Protein AF-A0A3C0QKM2-F1 (afdb_monomer_lite)

Secondary structure (DSSP, 8-state):
-TTTTHHHHHHHHHHGGGTT---HHHHHHHHHHHHHHHHHHIIIII---------HHHHHHIIIIIIIIS---HHHHHHHHHHHHHHHHHHHHTTHHHHH--

pLDDT: mean 85.32, std 9.12, range [48.28, 94.38]

Foldseek 3Di:
DVCPCCLPLVLCLLCVVVPQVDDSVVRSVCQVCVQVVVQVCCCPPVVDNDRDGDPRVVSNCLVVCVCVVVVDHNVVSVVVVVVVVVVVVVCVVVVVVVVVVD

Sequence (102 aa):
MTMAYIIFVNPAILSAGGATGIPFEAAVIATCIGAGLMSMIMGLLTNTPFAMASGMGINAVVIFTIVFGLGMSWQQAMGIIVIEGIIVTIFVLTGLRSMIMR

Structure (mmCIF, N/CA/C/O backbone):
data_AF-A0A3C0QKM2-F1
#
_entry.id   AF-A0A3C0QKM2-F1
#
loop_
_atom_site.group_PDB
_atom_site.id
_atom_site.type_symbol
_atom_site.label_atom_id
_atom_site.label_alt_id
_atom_site.label_comp_id
_atom_site.label_asym_id
_atom_site.label_entity_id
_atom_site.label_seq_id
_atom_site.pdbx_PDB_ins_code
_atom_site.Cartn_x
_atom_site.Cartn_y
_atom_site.Cartn_z
_atom_site.occupancy
_atom_site.B_iso_or_equiv
_atom_site.auth_seq_id
_atom_site.auth_comp_id
_atom_site.auth_asym_id
_atom_site.auth_atom_id
_atom_site.pdbx_PDB_model_num
ATOM 1 N N . MET A 1 1 ? -10.537 17.883 -2.206 1.00 61.25 1 MET A N 1
ATOM 2 C CA . MET A 1 1 ? -9.484 18.675 -2.887 1.00 61.25 1 MET A CA 1
ATOM 3 C C . MET A 1 1 ? -8.114 18.496 -2.244 1.00 61.25 1 MET A C 1
ATOM 5 O O . MET A 1 1 ? -7.187 18.166 -2.965 1.00 61.25 1 MET A O 1
ATOM 9 N N . THR A 1 2 ? -7.975 18.625 -0.920 1.00 79.56 2 THR A N 1
ATOM 10 C CA . THR A 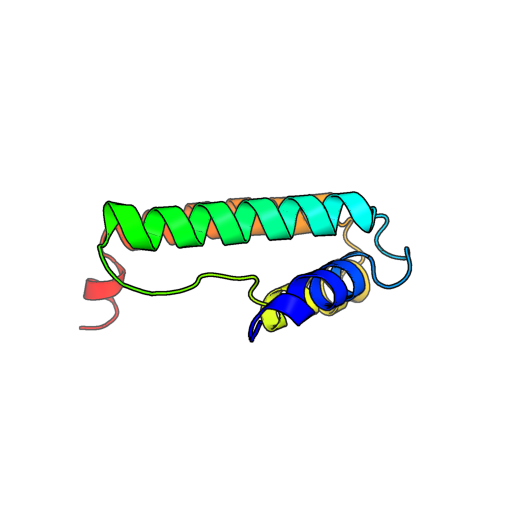1 2 ? -6.682 18.500 -0.205 1.00 79.56 2 THR A CA 1
ATOM 11 C C . THR A 1 2 ? -5.907 17.206 -0.491 1.00 79.56 2 THR A C 1
ATOM 13 O O . THR A 1 2 ? -4.687 17.239 -0.536 1.00 79.56 2 THR A O 1
ATOM 16 N N . MET A 1 3 ? -6.594 16.088 -0.753 1.00 83.44 3 MET A N 1
ATOM 17 C CA . MET A 1 3 ? -5.977 14.786 -1.069 1.00 83.44 3 MET A CA 1
ATOM 18 C C . MET A 1 3 ? -5.971 14.430 -2.567 1.00 83.44 3 MET A C 1
ATOM 20 O O . MET A 1 3 ? -5.494 13.364 -2.939 1.00 83.44 3 MET A O 1
ATOM 24 N N . ALA A 1 4 ? -6.484 15.297 -3.448 1.00 85.38 4 ALA A N 1
ATOM 25 C CA . ALA A 1 4 ? -6.643 14.973 -4.872 1.00 85.38 4 ALA A CA 1
ATOM 26 C C . ALA A 1 4 ? -5.302 14.732 -5.587 1.00 85.38 4 ALA A C 1
ATOM 28 O O . ALA A 1 4 ? -5.238 13.962 -6.539 1.00 85.38 4 ALA A O 1
ATOM 29 N N . TYR A 1 5 ? -4.214 15.329 -5.097 1.00 89.31 5 TYR A N 1
ATOM 30 C CA . TYR A 1 5 ? -2.875 15.120 -5.650 1.00 89.31 5 TYR A CA 1
ATOM 31 C C . TYR A 1 5 ? -2.407 13.653 -5.550 1.00 89.31 5 TYR A C 1
ATOM 33 O O . TYR A 1 5 ? -1.610 13.213 -6.376 1.00 89.31 5 TYR A O 1
ATOM 41 N N . ILE A 1 6 ? -2.942 12.866 -4.604 1.00 89.38 6 ILE A N 1
ATOM 42 C CA . ILE A 1 6 ? -2.623 11.438 -4.430 1.00 89.38 6 ILE A CA 1
ATOM 43 C C . ILE A 1 6 ? -3.002 10.628 -5.676 1.00 89.38 6 ILE A C 1
ATOM 45 O O . ILE A 1 6 ? -2.318 9.656 -5.993 1.00 89.38 6 ILE A O 1
ATOM 49 N N . ILE A 1 7 ? -4.028 11.065 -6.417 1.00 88.06 7 ILE A N 1
ATOM 50 C CA . ILE A 1 7 ? -4.494 10.430 -7.659 1.00 88.06 7 ILE A CA 1
ATOM 51 C C . ILE A 1 7 ? -3.383 10.396 -8.714 1.00 88.06 7 ILE A C 1
ATOM 53 O O . ILE A 1 7 ? -3.316 9.452 -9.489 1.00 88.06 7 ILE A O 1
ATOM 57 N N . PHE A 1 8 ? -2.486 11.384 -8.723 1.00 88.50 8 PHE A N 1
ATOM 58 C CA . PHE A 1 8 ? -1.376 11.453 -9.676 1.00 88.50 8 PHE A CA 1
ATOM 59 C C . PHE A 1 8 ? -0.048 11.034 -9.049 1.00 88.50 8 PHE A C 1
ATOM 61 O O . PHE A 1 8 ? 0.724 10.296 -9.656 1.00 88.50 8 PHE A O 1
ATOM 68 N N . VAL A 1 9 ? 0.218 11.472 -7.817 1.00 90.00 9 VAL A N 1
ATOM 69 C CA . VAL A 1 9 ? 1.522 11.281 -7.171 1.00 90.00 9 VAL A CA 1
ATOM 70 C C . VAL A 1 9 ? 1.739 9.834 -6.736 1.00 90.00 9 VAL A C 1
ATOM 72 O O . VAL A 1 9 ? 2.823 9.296 -6.940 1.00 90.00 9 VAL A O 1
ATOM 75 N N . ASN A 1 10 ? 0.722 9.167 -6.184 1.00 91.69 10 ASN A N 1
ATOM 76 C CA . ASN A 1 10 ? 0.871 7.779 -5.750 1.00 91.69 10 ASN A CA 1
ATOM 77 C C . ASN A 1 10 ? 1.182 6.809 -6.908 1.00 91.69 10 ASN A C 1
ATOM 79 O O . ASN A 1 10 ? 2.172 6.085 -6.820 1.00 91.69 10 ASN A O 1
ATOM 83 N N . PRO A 1 11 ? 0.409 6.790 -8.010 1.00 89.06 11 PRO A N 1
ATOM 84 C CA . PRO A 1 11 ? 0.727 5.933 -9.148 1.00 89.06 11 PRO A CA 1
ATOM 85 C C . PRO A 1 11 ? 2.019 6.352 -9.858 1.00 89.06 11 PRO A C 1
ATOM 87 O O . PRO A 1 11 ? 2.698 5.485 -10.401 1.00 89.06 11 PRO A O 1
ATOM 90 N N . ALA A 1 12 ? 2.423 7.628 -9.806 1.00 89.81 12 ALA A N 1
ATOM 91 C CA . ALA A 1 12 ? 3.733 8.048 -10.309 1.00 89.81 12 ALA A CA 1
ATOM 92 C C . ALA A 1 12 ? 4.886 7.426 -9.503 1.00 89.81 12 ALA A C 1
ATOM 94 O O . ALA A 1 12 ? 5.859 6.967 -10.099 1.00 89.81 12 ALA A O 1
ATOM 95 N N . ILE A 1 13 ? 4.758 7.348 -8.173 1.00 90.12 13 ILE A N 1
ATOM 96 C CA . ILE A 1 13 ? 5.729 6.659 -7.307 1.00 90.12 13 ILE A CA 1
ATOM 97 C C . ILE A 1 13 ? 5.700 5.152 -7.575 1.00 90.12 13 ILE A C 1
ATOM 99 O O . ILE A 1 13 ? 6.744 4.562 -7.818 1.00 90.12 13 ILE A O 1
ATOM 103 N N . LEU A 1 14 ? 4.512 4.538 -7.573 1.00 88.00 14 LEU A N 1
ATOM 104 C CA . LEU A 1 14 ? 4.346 3.091 -7.755 1.00 88.00 14 LEU A CA 1
ATOM 105 C C . LEU A 1 14 ? 4.825 2.602 -9.121 1.00 88.00 14 LEU A C 1
ATOM 107 O O . LEU A 1 14 ? 5.471 1.563 -9.205 1.00 88.00 14 LEU A O 1
ATOM 111 N N . SER A 1 15 ? 4.525 3.341 -10.187 1.00 87.81 15 SER A N 1
ATOM 112 C CA . SER A 1 15 ? 4.973 3.011 -11.539 1.00 87.81 15 SER A CA 1
ATOM 113 C C . SER A 1 15 ? 6.447 3.375 -11.758 1.00 87.81 15 SER A C 1
ATOM 115 O O . SER A 1 15 ? 7.121 2.725 -12.555 1.00 87.81 15 SER A O 1
ATOM 117 N N . ALA A 1 16 ? 6.949 4.407 -11.064 1.00 86.38 16 ALA A N 1
ATOM 118 C CA . ALA A 1 16 ? 8.304 4.948 -11.199 1.00 86.38 16 ALA A CA 1
ATOM 119 C C . ALA A 1 16 ? 8.759 5.067 -12.667 1.00 86.38 16 ALA A C 1
ATOM 121 O O . ALA A 1 16 ? 9.826 4.593 -13.052 1.00 86.38 16 ALA A O 1
ATOM 122 N N . GLY A 1 17 ? 7.904 5.651 -13.513 1.00 76.81 17 GLY A N 1
ATOM 123 C CA . GLY A 1 17 ? 8.175 5.800 -14.948 1.00 76.81 17 GLY A CA 1
ATOM 124 C C . GLY A 1 17 ? 8.135 4.492 -15.750 1.00 76.81 17 GLY A C 1
ATOM 125 O O . GLY A 1 17 ? 8.755 4.412 -16.804 1.00 76.81 17 GLY A O 1
ATOM 126 N N . GLY A 1 18 ? 7.436 3.464 -15.260 1.00 74.19 18 GLY A N 1
ATOM 127 C CA . GLY A 1 18 ? 7.319 2.145 -15.890 1.00 74.19 18 GLY A CA 1
ATOM 128 C C . GLY A 1 18 ? 8.386 1.137 -15.456 1.00 74.19 18 GLY A C 1
ATOM 129 O O . GLY A 1 18 ? 8.269 -0.042 -15.781 1.00 74.19 18 GLY A O 1
ATOM 130 N N . ALA A 1 19 ? 9.388 1.560 -14.679 1.00 76.25 19 ALA A N 1
ATOM 131 C CA . ALA A 1 19 ? 10.501 0.710 -14.254 1.00 76.25 19 ALA A CA 1
ATOM 132 C C . ALA A 1 19 ? 10.087 -0.417 -13.292 1.00 76.25 19 ALA A C 1
ATOM 134 O O . ALA A 1 19 ? 10.771 -1.432 -13.198 1.00 76.25 19 ALA A O 1
ATOM 135 N N . THR A 1 20 ? 8.962 -0.268 -12.592 1.00 79.12 20 THR A N 1
ATOM 136 C CA . THR A 1 20 ? 8.435 -1.309 -11.699 1.00 79.12 20 THR A CA 1
ATOM 137 C C . THR A 1 20 ? 7.527 -2.296 -12.419 1.00 79.12 20 THR A C 1
ATOM 139 O O . THR A 1 20 ? 7.236 -3.344 -11.863 1.00 79.12 20 THR A O 1
ATOM 142 N N . GLY A 1 21 ? 7.052 -1.988 -13.631 1.00 81.06 21 GLY A N 1
ATOM 143 C CA . GLY A 1 21 ? 6.063 -2.803 -14.341 1.00 81.06 21 GLY A CA 1
ATOM 144 C C . GLY A 1 21 ? 4.626 -2.681 -13.812 1.00 81.06 21 GLY A C 1
ATOM 145 O O . GLY A 1 21 ? 3.750 -3.396 -14.295 1.00 81.06 21 GLY A O 1
ATOM 146 N N . ILE A 1 22 ? 4.357 -1.783 -12.853 1.00 85.94 22 ILE A N 1
ATOM 147 C CA . ILE A 1 22 ? 2.992 -1.484 -12.395 1.00 85.94 22 ILE A CA 1
ATOM 148 C C . ILE A 1 22 ? 2.301 -0.558 -13.416 1.00 85.94 22 ILE A C 1
ATOM 150 O O . ILE A 1 22 ? 2.794 0.555 -13.650 1.00 85.94 22 ILE A O 1
ATOM 154 N N . PRO A 1 23 ? 1.141 -0.950 -13.986 1.00 88.75 23 PRO A N 1
ATOM 155 C CA . PRO A 1 23 ? 0.363 -0.076 -14.858 1.00 88.75 23 PRO A CA 1
ATOM 156 C C . PRO A 1 23 ? -0.164 1.137 -14.085 1.00 88.75 23 PRO A C 1
ATOM 158 O O . PRO A 1 23 ? -0.833 0.989 -13.059 1.00 88.75 23 PRO A O 1
ATOM 161 N N . PHE A 1 24 ? 0.105 2.339 -14.598 1.00 87.94 24 PHE A N 1
ATOM 162 C CA . PHE A 1 24 ? -0.280 3.593 -13.948 1.00 87.94 24 PHE A CA 1
ATOM 163 C C . PHE A 1 24 ? -1.794 3.672 -13.705 1.00 87.94 24 PHE A C 1
ATOM 165 O O . PHE A 1 24 ? -2.2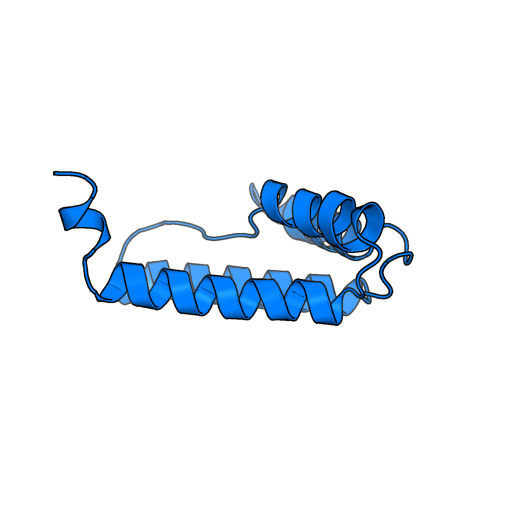28 3.944 -12.589 1.00 87.94 24 PHE A O 1
ATOM 172 N N . GLU A 1 25 ? -2.603 3.356 -14.720 1.00 89.00 25 GLU A N 1
ATOM 173 C CA . GLU A 1 25 ? -4.069 3.401 -14.634 1.00 89.00 25 GLU A CA 1
ATOM 174 C C . GLU A 1 25 ? -4.624 2.428 -13.588 1.00 89.00 25 GLU A C 1
ATOM 176 O O . GLU A 1 25 ? -5.487 2.793 -12.789 1.00 89.00 25 GLU A O 1
ATOM 181 N N . ALA A 1 26 ? -4.080 1.209 -13.526 1.00 88.69 26 ALA A N 1
ATOM 182 C CA . ALA A 1 26 ? -4.482 0.225 -12.526 1.00 88.69 26 ALA A CA 1
ATOM 183 C C . ALA A 1 26 ? -4.159 0.712 -11.103 1.00 88.69 26 ALA A C 1
ATOM 185 O O . ALA A 1 26 ? -4.988 0.579 -10.200 1.00 88.69 26 ALA A O 1
ATOM 186 N N . ALA A 1 27 ? -2.992 1.335 -10.905 1.00 89.31 27 ALA A N 1
ATOM 187 C CA . ALA A 1 27 ? -2.601 1.906 -9.618 1.00 89.31 27 ALA A CA 1
ATOM 188 C C . ALA A 1 27 ? -3.477 3.106 -9.210 1.00 89.31 27 ALA A C 1
ATOM 190 O O . ALA A 1 27 ? -3.815 3.232 -8.028 1.00 89.31 27 ALA A O 1
ATOM 191 N N . VAL A 1 28 ? -3.889 3.956 -10.162 1.00 91.38 28 VAL A N 1
ATOM 192 C CA . VAL A 1 28 ? -4.854 5.047 -9.924 1.00 91.38 28 VAL A CA 1
ATOM 193 C C . VAL A 1 28 ? -6.171 4.470 -9.409 1.00 91.38 28 VAL A C 1
ATOM 195 O O . VAL A 1 28 ? -6.640 4.857 -8.336 1.00 91.38 28 VAL A O 1
ATOM 198 N N . ILE A 1 29 ? -6.750 3.521 -10.150 1.00 91.81 29 ILE A N 1
ATOM 199 C CA . ILE A 1 29 ? -8.057 2.932 -9.836 1.00 91.81 29 ILE A CA 1
ATOM 200 C C . ILE A 1 29 ? -8.012 2.238 -8.471 1.00 91.81 29 ILE A C 1
ATOM 202 O O . ILE A 1 29 ? -8.866 2.503 -7.623 1.00 91.81 29 ILE A O 1
ATOM 206 N N . ALA A 1 30 ? -6.984 1.423 -8.217 1.00 91.12 30 ALA A N 1
ATOM 207 C CA . ALA A 1 30 ? -6.803 0.744 -6.936 1.00 91.12 30 ALA A CA 1
ATOM 208 C C . ALA A 1 30 ? -6.678 1.736 -5.766 1.00 91.12 30 ALA A C 1
ATOM 210 O O . ALA A 1 30 ? -7.298 1.541 -4.719 1.00 91.12 30 ALA A O 1
ATOM 211 N N . THR A 1 31 ? -5.935 2.832 -5.952 1.00 91.38 31 THR A N 1
ATOM 212 C CA . THR A 1 31 ? -5.768 3.870 -4.923 1.00 91.38 31 THR A CA 1
ATOM 213 C C . THR A 1 31 ? -7.084 4.588 -4.631 1.00 91.38 31 THR A C 1
ATOM 215 O O . THR A 1 31 ? -7.438 4.761 -3.466 1.00 91.38 31 THR A O 1
ATOM 218 N N . CYS A 1 32 ? -7.819 4.997 -5.668 1.00 91.50 32 CYS A N 1
ATOM 219 C CA . CYS A 1 32 ? -9.083 5.718 -5.519 1.00 91.50 32 CYS A CA 1
ATOM 220 C C . CYS A 1 32 ? -10.160 4.852 -4.859 1.00 91.50 32 CYS A C 1
ATOM 222 O O . CYS A 1 32 ? -10.832 5.312 -3.936 1.00 91.50 32 CYS A O 1
ATOM 224 N N . ILE A 1 33 ? -10.295 3.595 -5.293 1.00 92.81 33 ILE A N 1
ATOM 225 C CA . ILE A 1 33 ? -11.250 2.650 -4.704 1.00 92.81 33 ILE A CA 1
ATOM 226 C C . ILE A 1 33 ? -10.865 2.351 -3.255 1.00 92.81 33 ILE A C 1
ATOM 228 O O . ILE A 1 33 ? -11.723 2.420 -2.378 1.00 92.81 33 ILE A O 1
ATOM 232 N N . GLY A 1 34 ? -9.584 2.084 -2.983 1.00 90.81 34 GLY A N 1
ATOM 233 C CA . GLY A 1 34 ? -9.097 1.813 -1.631 1.00 90.81 34 GLY A CA 1
ATOM 234 C C . GLY A 1 34 ? -9.332 2.987 -0.680 1.00 90.81 34 GLY A C 1
ATOM 235 O O . GLY A 1 34 ? -9.934 2.810 0.376 1.00 90.81 34 GLY A O 1
ATOM 236 N N . ALA A 1 35 ? -8.926 4.198 -1.069 1.00 90.38 35 ALA A N 1
ATOM 237 C CA . ALA A 1 35 ? -9.108 5.403 -0.258 1.00 90.38 35 ALA A CA 1
ATOM 238 C C . ALA A 1 35 ? -10.593 5.746 -0.048 1.00 90.38 35 ALA A C 1
ATOM 240 O O . ALA A 1 35 ? -11.001 6.086 1.064 1.00 90.38 35 ALA A O 1
ATOM 241 N N . GLY A 1 36 ? -11.411 5.621 -1.098 1.00 90.06 36 GLY A N 1
ATOM 242 C CA . GLY A 1 36 ? -12.850 5.860 -1.030 1.00 90.06 36 GLY A CA 1
ATOM 243 C C . GLY A 1 36 ? -13.549 4.871 -0.103 1.00 90.06 36 GLY A C 1
ATOM 244 O O . GLY A 1 36 ? -14.264 5.286 0.806 1.00 90.06 36 GLY A O 1
ATOM 245 N N . LEU A 1 37 ? -13.293 3.572 -0.276 1.00 92.50 37 LEU A N 1
ATOM 246 C CA . LEU A 1 37 ? -13.879 2.522 0.553 1.00 92.50 37 LEU A CA 1
ATOM 247 C C . LEU A 1 37 ? -13.472 2.674 2.020 1.00 92.50 37 LEU A C 1
ATOM 249 O O . LEU A 1 37 ? -14.332 2.671 2.895 1.00 92.50 37 LEU A O 1
ATOM 253 N N . MET A 1 38 ? -12.183 2.870 2.289 1.00 89.56 38 MET A N 1
ATOM 254 C CA . MET A 1 38 ? -11.673 3.033 3.650 1.00 89.56 38 MET A CA 1
ATOM 255 C C . MET A 1 38 ? -12.230 4.288 4.330 1.00 89.56 38 MET A C 1
ATOM 257 O O . MET A 1 38 ? -12.652 4.232 5.485 1.00 89.56 38 MET A O 1
ATOM 261 N N . SER A 1 39 ? -12.309 5.404 3.605 1.00 89.69 39 SER A N 1
ATOM 262 C CA . SER A 1 39 ? -12.918 6.635 4.123 1.00 89.69 39 SER A CA 1
ATOM 263 C C . SER A 1 39 ? -14.419 6.468 4.391 1.00 89.69 39 SER A C 1
ATOM 265 O O . SER A 1 39 ? -14.911 6.955 5.407 1.00 89.69 39 SER A O 1
ATOM 267 N N . MET A 1 40 ? -15.149 5.747 3.530 1.00 89.25 40 MET A N 1
ATOM 268 C CA . MET A 1 40 ? -16.563 5.422 3.766 1.00 89.25 40 MET A CA 1
ATOM 269 C C . MET A 1 40 ? -16.740 4.530 4.996 1.00 89.25 40 MET A C 1
ATOM 271 O O . MET A 1 40 ? -17.625 4.786 5.808 1.00 89.25 40 MET A O 1
ATOM 275 N N . ILE A 1 41 ? -15.888 3.516 5.165 1.00 88.62 41 ILE A N 1
ATOM 276 C CA . ILE A 1 41 ? -15.922 2.615 6.323 1.00 88.62 41 ILE A CA 1
ATOM 277 C C . ILE A 1 41 ? -15.687 3.395 7.623 1.00 88.62 41 ILE A C 1
ATOM 279 O O . ILE A 1 41 ? -16.433 3.197 8.579 1.00 88.62 41 ILE A O 1
ATOM 283 N N . MET A 1 42 ? -14.719 4.316 7.657 1.00 87.75 42 MET A N 1
ATOM 284 C CA . MET A 1 42 ? -14.498 5.191 8.821 1.00 87.75 42 MET A CA 1
ATOM 285 C C . MET A 1 42 ? -15.706 6.088 9.119 1.00 87.75 42 MET A C 1
ATOM 287 O O . MET A 1 42 ? -16.123 6.234 10.268 1.00 87.75 42 MET A O 1
ATOM 291 N N . GLY A 1 43 ? -16.318 6.660 8.082 1.00 85.38 43 GLY A N 1
ATOM 292 C CA . GLY A 1 43 ? -17.513 7.482 8.256 1.00 85.38 43 GLY A CA 1
ATOM 293 C C . GLY A 1 43 ? -18.712 6.689 8.785 1.00 85.38 43 GLY A C 1
ATOM 294 O O . GLY A 1 43 ? -19.429 7.178 9.650 1.00 85.38 43 GLY A O 1
ATOM 295 N N . LEU A 1 44 ? -18.923 5.463 8.295 1.00 85.88 44 LEU A N 1
ATOM 296 C CA . LEU A 1 44 ? -20.118 4.667 8.599 1.00 85.88 44 LEU A CA 1
ATOM 297 C C . LEU A 1 44 ? -19.990 3.809 9.865 1.00 85.88 44 LEU A C 1
ATOM 299 O O . LEU A 1 44 ? -20.952 3.713 10.622 1.00 85.88 44 LEU A O 1
ATOM 303 N N . LEU A 1 45 ? -18.840 3.164 10.094 1.00 83.69 45 LEU A N 1
ATOM 304 C CA . LEU A 1 45 ? -18.665 2.228 11.213 1.00 83.69 45 LEU A CA 1
ATOM 305 C C . LEU A 1 45 ? -18.171 2.911 12.484 1.00 83.69 45 LEU A C 1
ATOM 307 O O . LEU A 1 45 ? -18.644 2.592 13.571 1.00 83.69 45 LEU A O 1
ATOM 311 N N . THR A 1 46 ? -17.208 3.826 12.366 1.00 82.44 46 THR A N 1
ATOM 312 C CA . THR A 1 46 ? -16.613 4.497 13.531 1.00 82.44 46 THR A CA 1
ATOM 313 C C . THR A 1 46 ? -17.225 5.867 13.798 1.00 82.44 46 THR A C 1
ATOM 315 O O . THR A 1 46 ? -16.966 6.437 14.854 1.00 82.44 46 THR A O 1
ATOM 318 N N . ASN A 1 47 ? -18.060 6.381 12.882 1.00 80.06 47 ASN A N 1
ATOM 319 C CA . ASN A 1 47 ? -18.730 7.685 12.973 1.00 80.06 47 ASN A CA 1
ATOM 320 C C . ASN A 1 47 ? -17.745 8.842 13.241 1.00 80.06 47 ASN A C 1
ATOM 322 O O . ASN A 1 47 ? -18.073 9.848 13.871 1.00 80.06 47 ASN A O 1
ATOM 326 N N . THR A 1 48 ? -16.501 8.670 12.784 1.00 80.31 48 THR A N 1
ATOM 327 C CA . THR A 1 48 ? -15.404 9.622 12.940 1.00 80.31 48 THR A CA 1
ATOM 328 C C . THR A 1 48 ? -15.049 10.197 11.569 1.00 80.31 48 THR A C 1
ATOM 330 O O . THR A 1 48 ? -14.828 9.439 10.622 1.00 80.31 48 THR A O 1
ATOM 333 N N . PRO A 1 49 ? -14.975 11.533 11.415 1.00 74.81 49 PRO A N 1
ATOM 334 C CA . PRO A 1 49 ? -14.741 12.167 10.120 1.00 74.81 49 PRO A CA 1
ATOM 335 C C . PRO A 1 49 ? -13.250 12.146 9.739 1.00 74.81 49 PRO A C 1
ATOM 337 O O . PRO A 1 49 ? -12.625 13.191 9.557 1.00 74.81 49 PRO A O 1
ATOM 340 N N . PHE A 1 50 ? -12.664 10.952 9.620 1.00 83.25 50 PHE A N 1
ATOM 341 C CA . PHE A 1 50 ? -11.288 10.765 9.163 1.00 83.25 50 PHE A CA 1
ATOM 342 C C . PHE A 1 50 ? -11.250 10.296 7.709 1.00 83.25 50 PHE A C 1
ATOM 344 O O . PHE A 1 50 ? -11.661 9.186 7.379 1.00 83.25 50 PHE A O 1
ATOM 351 N N . ALA A 1 51 ? -10.702 11.147 6.840 1.00 83.50 51 ALA A N 1
ATOM 352 C CA . ALA A 1 51 ? -10.381 10.770 5.472 1.00 83.50 51 ALA A CA 1
ATOM 353 C C . ALA A 1 51 ? -9.108 9.915 5.465 1.00 83.50 51 ALA A C 1
ATOM 355 O O . ALA A 1 51 ? -8.039 10.372 5.878 1.00 83.50 51 ALA A O 1
ATOM 356 N N . MET A 1 52 ? -9.230 8.680 4.988 1.00 83.56 52 MET A N 1
ATOM 357 C CA . MET A 1 52 ? -8.112 7.757 4.839 1.00 83.56 52 MET A CA 1
ATOM 358 C C . MET A 1 52 ? -7.670 7.723 3.382 1.00 83.56 52 MET A C 1
ATOM 360 O O . MET A 1 52 ? -8.455 7.439 2.479 1.00 83.56 52 MET A O 1
ATOM 364 N N . ALA A 1 53 ? -6.393 8.005 3.158 1.00 86.56 53 ALA A N 1
ATOM 365 C CA . ALA A 1 53 ? -5.776 7.960 1.843 1.00 86.56 53 ALA A CA 1
ATOM 366 C C . ALA A 1 53 ? -4.443 7.206 1.902 1.00 86.56 53 ALA A C 1
ATOM 368 O O . ALA A 1 53 ? -4.059 6.659 2.933 1.00 86.56 53 ALA A O 1
ATOM 369 N N . SER A 1 54 ? -3.745 7.161 0.770 1.00 86.12 54 SER A N 1
ATOM 370 C CA . SER A 1 54 ? -2.494 6.420 0.637 1.00 86.12 54 SER A CA 1
ATOM 371 C C . SER A 1 54 ? -1.366 6.990 1.509 1.00 86.12 54 SER A C 1
ATOM 373 O O . SER A 1 54 ? -1.091 8.193 1.487 1.00 86.12 54 SER A O 1
ATOM 375 N N . GLY A 1 55 ? -0.664 6.108 2.229 1.00 86.38 55 GLY A N 1
ATOM 376 C CA . GLY A 1 55 ? 0.552 6.427 2.977 1.00 86.38 55 GLY A CA 1
ATOM 377 C C . GLY A 1 55 ? 1.751 6.614 2.047 1.00 86.38 55 GLY A C 1
ATOM 378 O O . GLY A 1 55 ? 2.573 5.714 1.893 1.00 86.38 55 GLY A O 1
ATOM 379 N N . MET A 1 56 ? 1.867 7.789 1.424 1.00 86.56 56 MET A N 1
ATOM 380 C CA . MET A 1 56 ? 2.860 8.037 0.365 1.00 86.56 56 MET A CA 1
ATOM 381 C C . MET A 1 56 ? 4.315 7.778 0.777 1.00 86.56 56 MET A C 1
ATOM 383 O O . MET A 1 56 ? 5.091 7.291 -0.039 1.00 86.56 56 MET A O 1
ATOM 387 N N . GLY A 1 57 ? 4.691 8.081 2.026 1.00 87.94 57 GLY A N 1
ATOM 388 C CA . GLY A 1 57 ? 6.053 7.837 2.512 1.00 87.94 57 GLY A CA 1
ATOM 389 C C . GLY A 1 57 ? 6.414 6.350 2.518 1.00 87.94 57 GLY A C 1
ATOM 390 O O . GLY A 1 57 ? 7.511 5.979 2.115 1.00 87.94 57 GLY A O 1
ATOM 391 N N . ILE A 1 58 ? 5.464 5.490 2.892 1.00 88.75 58 ILE A N 1
ATOM 392 C CA . ILE A 1 58 ? 5.664 4.037 2.909 1.00 88.75 58 ILE A CA 1
ATOM 393 C C . ILE A 1 58 ? 5.735 3.504 1.475 1.00 88.75 58 ILE A C 1
ATOM 395 O O . ILE A 1 58 ? 6.630 2.724 1.166 1.00 88.75 58 ILE A O 1
ATOM 399 N N . ASN A 1 59 ? 4.878 3.982 0.567 1.00 90.31 59 ASN A N 1
ATOM 400 C CA . ASN A 1 59 ? 4.937 3.568 -0.841 1.00 90.31 59 ASN A CA 1
ATOM 401 C C . ASN A 1 59 ? 6.256 3.962 -1.515 1.00 90.31 59 ASN A C 1
ATOM 403 O O . ASN A 1 59 ? 6.780 3.196 -2.320 1.00 90.31 59 ASN A O 1
ATOM 407 N N . ALA A 1 60 ? 6.832 5.113 -1.158 1.00 89.12 60 ALA A N 1
ATOM 408 C CA . ALA A 1 60 ? 8.165 5.485 -1.620 1.00 89.12 60 ALA A CA 1
ATOM 409 C C . ALA A 1 60 ? 9.231 4.494 -1.120 1.00 89.12 60 ALA A C 1
ATOM 411 O O . ALA A 1 60 ? 10.057 4.045 -1.909 1.00 89.12 60 ALA A O 1
ATOM 412 N N . VAL A 1 61 ? 9.183 4.086 0.152 1.00 90.31 61 VAL A N 1
ATOM 413 C CA . VAL A 1 61 ? 10.096 3.062 0.696 1.00 90.31 61 VAL A CA 1
ATOM 414 C C . VAL A 1 61 ? 9.916 1.721 -0.021 1.00 90.31 61 VAL A C 1
ATOM 416 O O . VAL A 1 61 ? 10.898 1.082 -0.389 1.00 90.31 61 VAL A O 1
ATOM 419 N N . VAL A 1 62 ? 8.680 1.301 -0.285 1.00 90.38 62 VAL A N 1
ATOM 420 C CA . VAL A 1 62 ? 8.402 0.055 -1.015 1.00 90.38 62 VAL A CA 1
ATOM 421 C C . VAL A 1 62 ? 9.038 0.084 -2.404 1.00 90.38 62 VAL A C 1
ATOM 423 O O . VAL A 1 62 ? 9.705 -0.866 -2.800 1.00 90.38 62 VAL A O 1
ATOM 426 N N . ILE A 1 63 ? 8.888 1.169 -3.154 1.00 91.31 63 ILE A N 1
ATOM 427 C CA . ILE A 1 63 ? 9.444 1.212 -4.506 1.00 91.31 63 ILE A CA 1
ATOM 428 C C . ILE A 1 63 ? 10.959 1.408 -4.490 1.00 91.31 63 ILE A C 1
ATOM 430 O O . ILE A 1 63 ? 11.695 0.617 -5.077 1.00 91.31 63 ILE A O 1
ATOM 434 N N . PHE A 1 64 ? 11.450 2.436 -3.805 1.00 90.44 64 PHE A N 1
ATOM 435 C CA . PHE A 1 64 ? 12.860 2.807 -3.892 1.00 90.44 64 PHE A CA 1
ATOM 436 C C . PHE A 1 64 ? 13.767 1.891 -3.068 1.00 90.44 64 PHE A C 1
ATOM 438 O O . PHE A 1 64 ? 14.867 1.572 -3.513 1.00 90.44 64 PHE A O 1
ATOM 445 N N . THR A 1 65 ? 13.314 1.412 -1.910 1.00 89.44 65 THR A N 1
ATOM 446 C CA . THR A 1 65 ? 14.121 0.531 -1.054 1.00 89.44 65 THR A CA 1
ATOM 447 C C . THR A 1 65 ? 13.889 -0.937 -1.384 1.00 89.44 65 THR A C 1
ATOM 449 O O . THR A 1 65 ? 14.850 -1.683 -1.538 1.00 89.44 65 THR A O 1
ATOM 452 N N . ILE A 1 66 ? 12.632 -1.373 -1.499 1.00 89.12 66 ILE A N 1
ATOM 453 C CA . ILE A 1 66 ? 12.314 -2.804 -1.621 1.00 89.12 66 ILE A CA 1
ATOM 454 C C . ILE A 1 66 ? 12.391 -3.269 -3.082 1.00 89.12 66 ILE A C 1
ATOM 456 O O . ILE A 1 66 ? 13.075 -4.246 -3.375 1.00 89.12 66 ILE A O 1
ATOM 460 N N . VAL A 1 67 ? 11.731 -2.577 -4.011 1.00 89.62 67 VAL A N 1
ATOM 461 C CA . VAL A 1 67 ? 11.734 -2.977 -5.429 1.00 89.62 67 VAL A CA 1
ATOM 462 C C . VAL A 1 67 ? 13.077 -2.654 -6.083 1.00 89.62 67 VAL A C 1
ATOM 464 O O . VAL A 1 67 ? 13.713 -3.544 -6.641 1.00 89.62 67 VAL A O 1
ATOM 467 N N . PHE A 1 68 ? 13.562 -1.414 -5.972 1.00 89.25 68 PHE A N 1
ATOM 468 C CA . PHE A 1 68 ? 14.835 -1.026 -6.590 1.00 89.25 68 PHE A CA 1
ATOM 469 C C . PHE A 1 68 ? 16.061 -1.377 -5.748 1.00 89.25 68 PHE A C 1
ATOM 471 O O . PHE A 1 68 ? 17.030 -1.896 -6.293 1.00 89.25 68 PHE A O 1
ATOM 478 N N . GLY A 1 69 ? 16.033 -1.130 -4.437 1.00 89.50 69 GLY A N 1
ATOM 479 C CA . GLY A 1 69 ? 17.185 -1.399 -3.571 1.00 89.50 69 GLY A CA 1
ATOM 480 C C . GLY A 1 69 ? 17.480 -2.890 -3.374 1.00 89.50 69 GLY A C 1
ATOM 481 O O . GLY A 1 69 ? 18.645 -3.277 -3.368 1.00 89.50 69 GLY A O 1
ATOM 482 N N . LEU A 1 70 ? 16.448 -3.733 -3.249 1.00 89.06 70 LEU A N 1
ATOM 483 C CA . LEU A 1 70 ? 16.603 -5.188 -3.077 1.00 89.06 70 LEU A CA 1
ATOM 484 C C . LEU A 1 70 ? 16.374 -5.986 -4.372 1.00 89.06 70 LEU A C 1
ATOM 486 O O . LEU A 1 70 ? 16.498 -7.209 -4.358 1.00 89.06 70 LEU A O 1
ATOM 490 N N . GLY A 1 71 ? 16.033 -5.322 -5.481 1.00 85.62 71 GLY A N 1
ATOM 491 C CA . GLY A 1 71 ? 15.812 -5.964 -6.782 1.00 85.62 71 GLY A CA 1
ATOM 492 C C . GLY A 1 71 ? 14.614 -6.920 -6.822 1.00 85.62 71 GLY A C 1
ATOM 493 O O . GLY A 1 71 ? 14.570 -7.812 -7.669 1.00 85.62 71 GLY A O 1
ATOM 494 N N . MET A 1 72 ? 13.659 -6.787 -5.899 1.00 87.44 72 MET A N 1
ATOM 495 C CA . MET A 1 72 ? 12.477 -7.648 -5.866 1.00 87.44 72 MET A CA 1
ATOM 496 C C . MET A 1 72 ? 11.421 -7.198 -6.870 1.00 87.44 72 MET A C 1
ATOM 498 O O . MET A 1 72 ? 11.253 -6.009 -7.134 1.00 87.44 72 MET A O 1
ATOM 502 N N . SER A 1 73 ? 10.642 -8.150 -7.384 1.00 89.12 73 SER A N 1
ATOM 503 C CA . SER A 1 73 ? 9.488 -7.816 -8.221 1.00 89.12 73 SER A CA 1
ATOM 504 C C . SER A 1 73 ? 8.422 -7.066 -7.417 1.00 89.12 73 SER A C 1
ATOM 506 O O . SER A 1 73 ? 8.248 -7.277 -6.210 1.00 89.12 73 SER A O 1
ATOM 508 N N . TRP A 1 74 ? 7.657 -6.207 -8.090 1.00 86.19 74 TRP A N 1
ATOM 509 C CA . TRP A 1 74 ? 6.587 -5.455 -7.440 1.00 86.19 74 TRP A CA 1
ATOM 510 C C . TRP A 1 74 ? 5.514 -6.371 -6.841 1.00 86.19 74 TRP A C 1
ATOM 512 O O . TRP A 1 74 ? 4.950 -6.047 -5.801 1.00 86.19 74 TRP A O 1
ATOM 522 N N . GLN A 1 75 ? 5.269 -7.542 -7.434 1.00 90.25 75 GLN A N 1
ATOM 523 C CA . GLN A 1 75 ? 4.332 -8.533 -6.908 1.00 90.25 75 GLN A CA 1
ATOM 524 C C . GLN A 1 75 ? 4.824 -9.120 -5.581 1.00 90.25 75 GLN A C 1
ATOM 526 O O . GLN A 1 75 ? 4.033 -9.263 -4.649 1.00 90.25 75 GLN A O 1
ATOM 531 N N . GLN A 1 76 ? 6.124 -9.421 -5.467 1.00 90.00 76 GLN A N 1
ATOM 532 C CA . GLN A 1 76 ? 6.720 -9.884 -4.209 1.00 90.00 76 GLN A CA 1
ATOM 533 C C . GLN A 1 76 ? 6.636 -8.802 -3.132 1.00 90.00 76 GLN A C 1
ATOM 535 O O . GLN A 1 76 ? 6.222 -9.088 -2.010 1.00 90.00 76 GLN A O 1
ATOM 540 N N . ALA A 1 77 ? 6.960 -7.554 -3.482 1.00 90.25 77 ALA A N 1
ATOM 541 C CA . ALA A 1 77 ? 6.859 -6.429 -2.558 1.00 90.25 77 ALA A CA 1
ATOM 542 C C . ALA A 1 77 ? 5.413 -6.227 -2.062 1.00 90.25 77 ALA A C 1
ATOM 544 O O . ALA A 1 77 ? 5.189 -6.113 -0.858 1.00 90.25 77 ALA A O 1
ATOM 545 N N . MET A 1 78 ? 4.421 -6.272 -2.958 1.00 90.00 78 MET A N 1
ATOM 546 C CA . MET A 1 78 ? 3.002 -6.174 -2.588 1.00 90.00 78 MET A CA 1
ATOM 547 C C . MET A 1 78 ? 2.534 -7.366 -1.742 1.00 90.00 78 MET A C 1
ATOM 549 O O . MET A 1 78 ? 1.750 -7.183 -0.814 1.00 90.00 78 MET A O 1
ATOM 553 N N . GLY A 1 79 ? 3.045 -8.573 -2.002 1.00 91.56 79 GLY A N 1
ATOM 554 C CA . GLY A 1 79 ? 2.767 -9.753 -1.181 1.00 91.56 79 GLY A CA 1
ATOM 555 C C . GLY A 1 79 ? 3.243 -9.589 0.264 1.00 91.56 79 GLY A C 1
ATOM 556 O O . GLY A 1 79 ? 2.499 -9.898 1.195 1.00 91.56 79 GLY A O 1
ATOM 557 N N . ILE A 1 80 ? 4.440 -9.030 0.461 1.00 91.44 80 ILE A N 1
ATOM 558 C CA . ILE A 1 80 ? 4.970 -8.719 1.797 1.00 91.44 80 ILE A CA 1
ATOM 559 C C . ILE A 1 80 ? 4.071 -7.707 2.515 1.00 91.44 80 ILE A C 1
ATOM 561 O O . ILE A 1 80 ? 3.771 -7.903 3.689 1.00 91.44 80 ILE A O 1
ATOM 565 N N . ILE A 1 81 ? 3.590 -6.672 1.816 1.00 91.69 81 ILE A N 1
ATOM 566 C CA . ILE A 1 81 ? 2.699 -5.653 2.399 1.00 91.69 81 ILE A CA 1
ATOM 567 C C . ILE A 1 81 ? 1.384 -6.271 2.881 1.00 91.69 81 ILE A C 1
ATOM 569 O O . ILE A 1 81 ? 0.910 -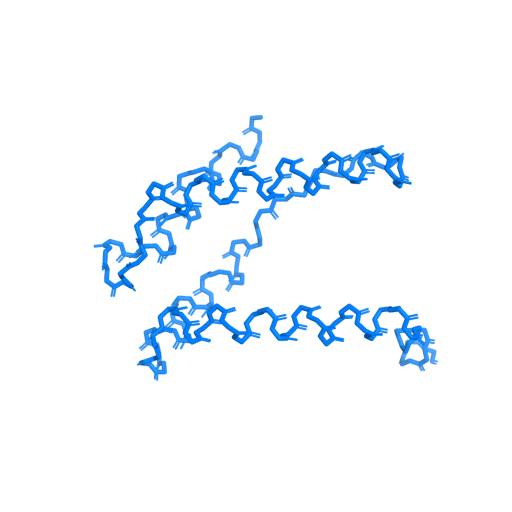5.943 3.964 1.00 91.69 81 ILE A O 1
ATOM 573 N N . VAL A 1 82 ? 0.790 -7.186 2.110 1.00 93.25 82 VAL A N 1
ATOM 574 C CA . VAL A 1 82 ? -0.450 -7.861 2.529 1.00 93.25 82 VAL A CA 1
ATOM 575 C C . VAL A 1 82 ? -0.209 -8.722 3.770 1.00 93.25 82 VAL A C 1
ATOM 577 O O . VAL A 1 82 ? -1.015 -8.689 4.700 1.00 93.25 82 VAL A O 1
ATOM 580 N N . ILE A 1 83 ? 0.900 -9.467 3.812 1.00 94.38 83 ILE A N 1
ATOM 581 C CA . ILE A 1 83 ? 1.263 -10.289 4.975 1.00 94.38 83 ILE A CA 1
ATOM 582 C C . ILE A 1 83 ? 1.496 -9.407 6.207 1.00 94.38 83 ILE A C 1
ATOM 584 O O . ILE A 1 83 ? 0.980 -9.712 7.282 1.00 94.38 83 ILE A O 1
ATOM 588 N N . GLU A 1 84 ? 2.225 -8.302 6.054 1.00 91.44 84 GLU A N 1
ATOM 589 C CA . GLU A 1 84 ? 2.462 -7.329 7.123 1.00 91.44 84 GLU A CA 1
ATOM 590 C C . GLU A 1 84 ? 1.141 -6.752 7.646 1.00 91.44 84 GLU A C 1
ATOM 592 O O . GLU A 1 84 ? 0.887 -6.814 8.849 1.00 91.44 84 GLU A O 1
ATOM 597 N N . GLY A 1 85 ? 0.242 -6.336 6.752 1.00 90.38 85 GLY A N 1
ATOM 598 C CA . GLY A 1 85 ? -1.080 -5.833 7.118 1.00 90.38 85 GLY A CA 1
ATOM 599 C C . GLY A 1 85 ? -1.926 -6.855 7.883 1.00 90.38 85 GLY A C 1
ATOM 600 O O . GLY A 1 85 ? -2.609 -6.494 8.845 1.00 90.38 85 GLY A O 1
ATOM 601 N N . ILE A 1 86 ? -1.856 -8.140 7.519 1.00 94.00 86 ILE A N 1
ATOM 602 C CA . ILE A 1 86 ? -2.526 -9.222 8.260 1.00 94.00 86 ILE A CA 1
ATOM 603 C C . ILE A 1 86 ? -1.921 -9.369 9.660 1.00 94.00 86 ILE A C 1
ATOM 605 O O . ILE A 1 86 ? -2.666 -9.411 10.641 1.00 94.00 86 ILE A O 1
ATOM 609 N N . ILE A 1 87 ? -0.591 -9.407 9.775 1.00 91.75 87 ILE A N 1
ATOM 610 C CA . ILE A 1 87 ? 0.107 -9.530 11.065 1.00 91.75 87 ILE A CA 1
ATOM 611 C C . ILE A 1 87 ? -0.242 -8.349 11.979 1.00 91.75 87 ILE A C 1
ATOM 613 O O . ILE A 1 87 ? -0.615 -8.552 13.137 1.00 91.75 87 ILE A O 1
ATOM 617 N N . VAL A 1 88 ? -0.197 -7.121 11.457 1.00 89.81 88 VAL A N 1
ATOM 618 C CA . VAL A 1 88 ? -0.572 -5.914 12.204 1.00 89.81 88 VAL A CA 1
ATOM 619 C C . VAL A 1 88 ? -2.038 -5.959 12.615 1.00 89.81 88 VAL A C 1
ATOM 621 O O . VAL A 1 88 ? -2.352 -5.657 13.765 1.00 89.81 88 VAL A O 1
ATOM 624 N N . THR A 1 89 ? -2.938 -6.392 11.731 1.00 89.88 89 THR A N 1
ATOM 625 C CA . THR A 1 89 ? -4.363 -6.534 12.067 1.00 89.88 89 THR A CA 1
ATOM 626 C C . THR A 1 89 ? -4.564 -7.528 13.213 1.00 89.88 89 THR A C 1
ATOM 628 O O . THR A 1 89 ? -5.293 -7.230 14.159 1.00 89.88 89 THR A O 1
ATOM 631 N N . ILE A 1 90 ? -3.872 -8.672 13.192 1.00 90.38 90 ILE A N 1
ATOM 632 C CA . ILE A 1 90 ? -3.916 -9.662 14.280 1.00 90.38 90 ILE A CA 1
ATOM 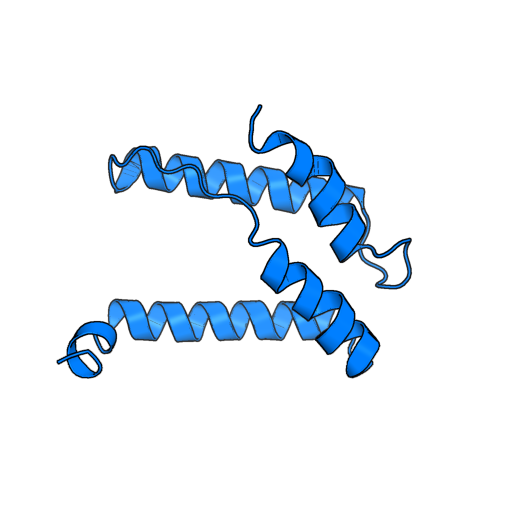633 C C . ILE A 1 90 ? -3.388 -9.057 15.588 1.00 90.38 90 ILE A C 1
ATOM 635 O O . ILE A 1 90 ? -4.009 -9.226 16.639 1.00 90.38 90 ILE A O 1
ATOM 639 N N . PHE A 1 91 ? -2.281 -8.314 15.555 1.00 87.69 91 PHE A N 1
ATOM 640 C CA . PHE A 1 91 ? -1.746 -7.659 16.754 1.00 87.69 91 PHE A CA 1
ATOM 641 C C . PHE A 1 91 ? -2.667 -6.572 17.314 1.00 87.69 91 PHE A C 1
ATOM 643 O O . PHE A 1 91 ? -2.769 -6.419 18.535 1.00 87.69 91 P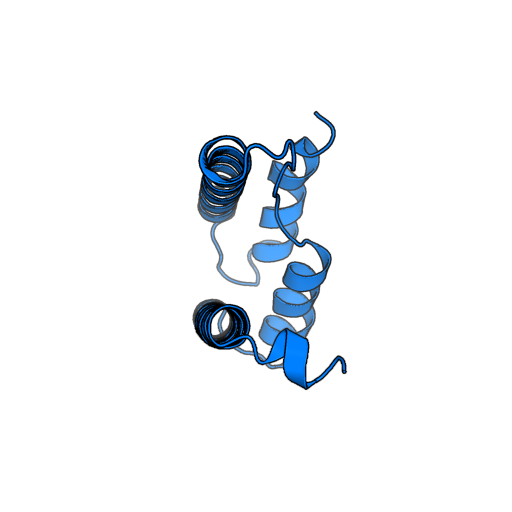HE A O 1
ATOM 650 N N . VAL A 1 92 ? -3.373 -5.843 16.449 1.00 86.31 92 VAL A N 1
ATOM 651 C CA . VAL A 1 92 ? -4.374 -4.855 16.868 1.00 86.31 92 VAL A CA 1
ATOM 652 C C . VAL A 1 92 ? -5.579 -5.547 17.510 1.00 86.31 92 VAL A C 1
ATOM 654 O O . VAL A 1 92 ? -6.018 -5.117 18.576 1.00 86.31 92 VAL A O 1
ATOM 657 N N . LEU A 1 93 ? -6.074 -6.640 16.924 1.00 85.56 93 LEU A N 1
ATOM 658 C CA . LEU A 1 93 ? -7.227 -7.387 17.445 1.00 85.56 93 LEU A CA 1
ATOM 659 C C . LEU A 1 93 ? -6.925 -8.144 18.745 1.00 85.56 93 LEU A C 1
ATOM 661 O O . LEU A 1 93 ? -7.787 -8.237 19.613 1.00 85.56 93 LEU A O 1
ATOM 665 N N . THR A 1 94 ? -5.707 -8.662 18.907 1.00 84.06 94 THR A N 1
ATOM 666 C CA . THR A 1 94 ? -5.285 -9.373 20.130 1.00 84.06 94 THR A CA 1
ATOM 667 C C . THR A 1 94 ? -4.977 -8.434 21.300 1.00 84.06 94 THR A C 1
ATOM 669 O O . THR A 1 94 ? -4.712 -8.902 22.404 1.00 84.06 94 THR A O 1
ATOM 672 N N . GLY A 1 95 ? -5.021 -7.111 21.100 1.00 70.19 95 GLY A N 1
ATOM 673 C CA . GLY A 1 95 ? -4.840 -6.132 22.175 1.00 70.19 95 GLY A CA 1
ATOM 674 C C . GLY A 1 95 ? -3.405 -6.022 22.700 1.00 70.19 95 GLY A C 1
ATOM 675 O O . GLY A 1 95 ? -3.167 -5.296 23.664 1.00 70.19 95 GLY A O 1
ATOM 676 N N . LEU A 1 96 ? -2.422 -6.656 22.046 1.00 61.88 96 LEU A N 1
ATOM 677 C CA . LEU A 1 96 ? -1.012 -6.611 22.455 1.00 61.88 96 LEU A CA 1
ATOM 678 C C . LEU A 1 96 ? -0.463 -5.171 22.490 1.00 61.88 96 LEU A C 1
ATOM 680 O O . LEU A 1 96 ? 0.420 -4.846 23.285 1.00 61.88 96 LEU A O 1
ATOM 684 N N . ARG A 1 97 ? -1.067 -4.270 21.701 1.00 56.50 97 ARG A N 1
ATOM 685 C CA . ARG A 1 97 ? -0.832 -2.821 21.750 1.00 56.50 97 ARG A CA 1
ATOM 686 C C . ARG A 1 97 ? -0.993 -2.232 23.162 1.00 56.50 97 ARG A C 1
ATOM 688 O O . ARG A 1 97 ? -0.232 -1.334 23.508 1.00 56.50 97 ARG A O 1
ATOM 695 N N . SER A 1 98 ? -1.944 -2.703 23.978 1.00 55.41 98 SER A N 1
ATOM 696 C CA . SER A 1 98 ? -2.115 -2.210 25.357 1.00 55.41 98 SER A CA 1
ATOM 697 C C . SER A 1 98 ? -1.182 -2.886 26.362 1.00 55.41 98 SER A C 1
ATOM 699 O O . SER A 1 98 ? -1.045 -2.389 27.476 1.00 55.41 98 SER A O 1
ATOM 701 N N . MET A 1 99 ? -0.585 -4.027 26.004 1.00 57.16 99 MET A N 1
ATOM 702 C CA . MET A 1 99 ? 0.348 -4.763 26.861 1.00 57.16 99 MET A CA 1
ATOM 703 C C . MET A 1 99 ? 1.787 -4.265 26.714 1.00 57.16 99 MET A C 1
ATOM 705 O O . MET A 1 99 ? 2.523 -4.299 27.688 1.00 57.16 99 MET A O 1
ATOM 709 N N . ILE A 1 100 ? 2.178 -3.795 25.524 1.00 61.84 100 ILE A N 1
ATOM 710 C CA . ILE A 1 100 ? 3.524 -3.249 25.265 1.00 61.84 100 ILE A CA 1
ATOM 711 C C . ILE A 1 100 ? 3.631 -1.767 25.678 1.00 61.84 100 ILE A C 1
ATOM 713 O O . ILE A 1 100 ? 4.719 -1.298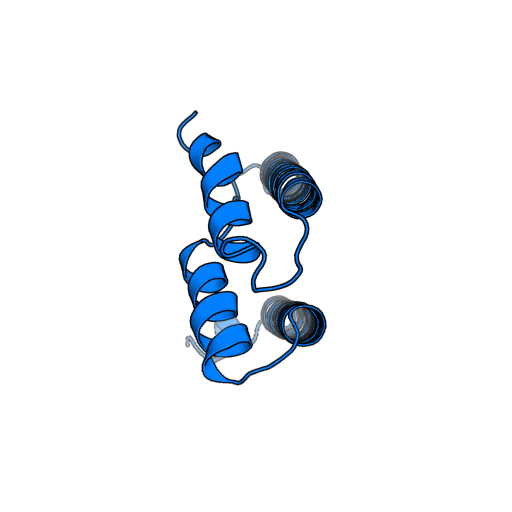 25.986 1.00 61.84 100 ILE A O 1
ATOM 717 N N . MET A 1 101 ? 2.517 -1.018 25.675 1.00 62.22 101 MET A N 1
ATOM 718 C CA . MET A 1 101 ? 2.476 0.407 26.062 1.00 62.22 101 MET A CA 1
ATOM 719 C C . MET A 1 101 ? 2.045 0.663 27.521 1.00 62.22 101 MET A C 1
ATOM 721 O O . MET A 1 101 ? 1.776 1.809 27.882 1.00 62.22 101 MET A O 1
ATOM 725 N N . ARG A 1 102 ? 1.958 -0.383 28.348 1.00 48.28 102 ARG A N 1
ATOM 726 C CA . ARG A 1 102 ? 1.946 -0.276 29.817 1.00 48.28 102 ARG A CA 1
ATOM 727 C C . ARG A 1 102 ? 3.340 -0.573 30.338 1.00 48.28 102 ARG A C 1
ATOM 729 O O . ARG A 1 102 ? 3.688 0.034 31.370 1.00 48.28 102 ARG A O 1
#

Radius of gyration: 15.58 Å; chains: 1; bounding box: 37×29×46 Å